Protein AF-A0A923QCG7-F1 (afdb_monomer_lite)

Sequence (139 aa):
MNLSTDGCEVHHVPAGHAALAALTACSPGHWHCLALRDGAAGYEASDALSEVFIDAFVAAGEPVDMAVFRHRDPDNGFSVHWFSPAAHSVATQWHAAECDQPSSADGLSLLLGDDEAWRVLFPVPAAGSQAVGRQIKVR

Foldseek 3Di:
DDDDDDDPDDDDDDDDDDDDDDDDPDDQAFKFKDKAAADPRSVVVLVVLQVLLVVLCVSLVQDQLFFKKWDADPPRRIIMIMTGNSCVVSCVVVVTGTDDDDAPVRRIDTSDGDPCNCCVSVPDPPPDDDCPDPPPDDD

pLDDT: mean 72.62, std 19.64, range [29.94, 91.25]

Structure (mmCIF, N/CA/C/O backbone):
data_AF-A0A923QCG7-F1
#
_entry.id   AF-A0A923QCG7-F1
#
loop_
_atom_site.group_PDB
_atom_site.id
_atom_site.type_symbol
_atom_site.label_atom_id
_atom_site.label_alt_id
_atom_site.label_comp_id
_atom_site.label_asym_id
_atom_site.label_entity_id
_atom_site.label_seq_id
_atom_site.pdbx_PDB_ins_code
_atom_site.C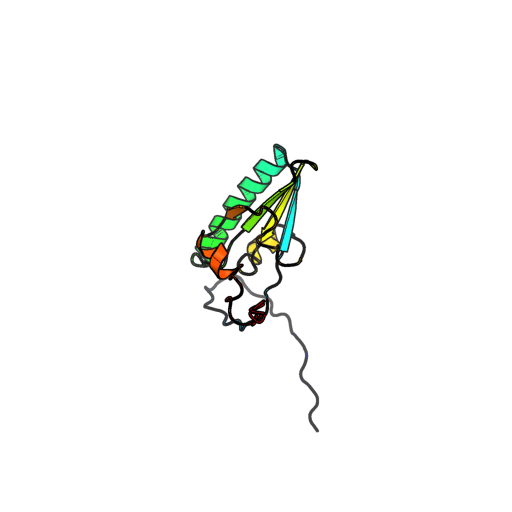artn_x
_atom_site.Cartn_y
_atom_site.Cartn_z
_atom_site.occupancy
_atom_site.B_iso_or_equiv
_atom_site.auth_seq_id
_atom_site.auth_comp_id
_atom_site.auth_asym_id
_atom_site.auth_atom_id
_atom_site.pdbx_PDB_model_num
ATOM 1 N N . MET A 1 1 ? -48.725 -2.108 -4.260 1.00 39.31 1 MET A N 1
ATOM 2 C CA . MET A 1 1 ? -47.822 -2.557 -5.339 1.00 39.31 1 MET A CA 1
ATOM 3 C C . MET A 1 1 ? -46.552 -1.743 -5.178 1.00 39.31 1 MET A C 1
ATOM 5 O O . MET A 1 1 ? -46.579 -0.558 -5.468 1.00 39.31 1 MET A O 1
ATOM 9 N N . ASN A 1 2 ? -45.525 -2.336 -4.567 1.00 36.62 2 ASN A N 1
ATOM 10 C CA . ASN A 1 2 ? -44.241 -1.678 -4.318 1.00 36.62 2 ASN A CA 1
ATOM 11 C C . ASN A 1 2 ? -43.348 -1.869 -5.546 1.00 36.62 2 ASN A C 1
ATOM 13 O O . ASN A 1 2 ? -43.230 -2.994 -6.030 1.00 36.62 2 ASN A O 1
ATOM 17 N N . LEU A 1 3 ? -42.735 -0.788 -6.025 1.00 44.19 3 LEU A N 1
ATOM 18 C CA . LEU A 1 3 ? -41.676 -0.806 -7.030 1.00 44.19 3 LEU A CA 1
ATOM 19 C C . LEU A 1 3 ? -40.436 -0.145 -6.429 1.00 44.19 3 LEU A C 1
ATOM 21 O O . LEU A 1 3 ? -40.519 0.921 -5.822 1.00 44.19 3 LEU A O 1
ATOM 25 N N . SER A 1 4 ? -39.336 -0.878 -6.555 1.00 42.31 4 SER A N 1
ATOM 26 C CA . SER A 1 4 ? -38.030 -0.705 -5.939 1.00 42.31 4 SER A CA 1
ATOM 27 C C . SER A 1 4 ? -37.380 0.655 -6.177 1.00 42.31 4 SER A C 1
ATOM 29 O O . SER A 1 4 ? -37.290 1.129 -7.306 1.00 42.31 4 SER A O 1
ATOM 31 N N . THR A 1 5 ? -36.829 1.211 -5.106 1.00 49.47 5 THR A N 1
ATOM 32 C CA . THR A 1 5 ? -35.717 2.161 -5.127 1.00 49.47 5 THR A CA 1
ATOM 33 C C . THR A 1 5 ? -34.408 1.375 -5.122 1.00 49.47 5 THR A C 1
ATOM 35 O O . THR A 1 5 ? -34.015 0.865 -4.077 1.00 49.47 5 THR A O 1
ATOM 38 N N . ASP A 1 6 ? -33.752 1.280 -6.274 1.00 49.69 6 ASP A N 1
ATOM 39 C CA . ASP A 1 6 ? -32.305 1.076 -6.351 1.00 49.69 6 ASP A CA 1
ATOM 40 C C . ASP A 1 6 ? -31.773 2.022 -7.428 1.00 49.69 6 ASP A C 1
ATOM 42 O O . ASP A 1 6 ? -32.205 2.000 -8.581 1.00 49.69 6 ASP A O 1
ATOM 46 N N . GLY A 1 7 ? -30.938 2.952 -6.994 1.00 43.34 7 GLY A N 1
ATOM 47 C CA . GLY A 1 7 ? -30.411 4.040 -7.795 1.00 43.34 7 GLY A CA 1
ATOM 48 C C . GLY A 1 7 ? -29.399 4.774 -6.941 1.00 43.34 7 GLY A C 1
ATOM 49 O O . GLY A 1 7 ? -29.738 5.750 -6.276 1.00 43.34 7 GLY A O 1
ATOM 50 N N . CYS A 1 8 ? -28.177 4.247 -6.903 1.00 37.75 8 CYS A N 1
ATOM 51 C CA . CYS A 1 8 ? -27.023 4.921 -6.322 1.00 37.75 8 CYS A CA 1
ATOM 52 C C . CYS A 1 8 ? -26.769 6.222 -7.096 1.00 37.75 8 CYS A C 1
ATOM 54 O O . CYS A 1 8 ? -26.129 6.228 -8.146 1.00 37.75 8 CYS A O 1
ATOM 56 N N . GLU A 1 9 ? -27.314 7.326 -6.592 1.00 40.78 9 GLU A N 1
ATOM 57 C CA . GLU A 1 9 ? -27.000 8.673 -7.051 1.00 40.78 9 GLU A CA 1
ATOM 58 C C . GLU A 1 9 ? -25.669 9.099 -6.422 1.00 40.78 9 GLU A C 1
ATOM 60 O O . GLU A 1 9 ? -25.536 9.204 -5.203 1.00 40.78 9 GLU A O 1
ATOM 65 N N . VAL A 1 10 ? -24.659 9.313 -7.265 1.00 44.84 10 VAL A N 1
ATOM 66 C CA . VAL A 1 10 ? -23.347 9.819 -6.857 1.00 44.84 10 VAL A CA 1
ATOM 67 C C . VAL A 1 10 ? -23.463 11.293 -6.468 1.00 44.84 10 VAL A C 1
ATOM 69 O O . VAL A 1 10 ? -23.610 12.173 -7.316 1.00 44.84 10 VAL A O 1
ATOM 72 N N . HIS A 1 11 ? -23.406 11.573 -5.166 1.00 38.19 11 HIS A N 1
ATOM 73 C CA . HIS A 1 11 ? -23.346 12.941 -4.657 1.00 38.19 11 HIS A CA 1
ATOM 74 C C . HIS A 1 11 ? -21.920 13.478 -4.770 1.00 38.19 11 HIS A C 1
ATOM 76 O O . HIS A 1 11 ? -20.966 12.936 -4.217 1.00 38.19 11 HIS A O 1
ATOM 82 N N . HIS A 1 12 ? -21.803 14.569 -5.519 1.00 41.12 12 HIS A N 1
ATOM 83 C CA . HIS A 1 12 ? -20.632 15.428 -5.609 1.00 41.12 12 HIS A CA 1
ATOM 84 C C . HIS A 1 12 ? -20.304 15.992 -4.214 1.00 41.12 12 HIS A C 1
ATOM 86 O O . HIS A 1 12 ? -21.138 16.676 -3.623 1.00 41.12 12 HIS A O 1
ATOM 92 N N . VAL A 1 13 ? -19.111 15.715 -3.681 1.00 47.44 13 VAL A N 1
ATOM 93 C CA . VAL A 1 13 ? -18.662 16.233 -2.376 1.00 47.44 13 VAL A CA 1
ATOM 94 C C . VAL A 1 13 ? -17.966 17.585 -2.583 1.00 47.44 13 VAL A C 1
ATOM 96 O O . VAL A 1 13 ? -16.901 17.612 -3.202 1.00 47.44 13 VAL A O 1
ATOM 99 N N . PRO A 1 14 ? -18.506 18.719 -2.094 1.00 39.62 14 PRO A N 1
ATOM 100 C CA . PRO A 1 14 ? -17.743 19.957 -2.034 1.00 39.62 14 PRO A CA 1
ATOM 101 C C . PRO A 1 14 ? -16.734 19.911 -0.881 1.00 39.62 14 PRO A C 1
ATOM 103 O O . PRO A 1 14 ? -17.006 19.387 0.198 1.00 39.62 14 PRO A O 1
ATOM 106 N N . ALA A 1 15 ? -15.563 20.493 -1.134 1.00 45.34 15 ALA A N 1
ATOM 107 C CA . ALA A 1 15 ? -14.487 20.656 -0.173 1.00 45.34 15 ALA A CA 1
ATOM 108 C C . ALA A 1 15 ? -14.955 21.399 1.088 1.00 45.34 15 ALA A C 1
ATOM 110 O O . ALA A 1 15 ? -15.547 22.477 1.014 1.00 45.34 15 ALA A O 1
ATOM 111 N N . GLY A 1 16 ? -14.606 20.836 2.241 1.00 44.41 16 GLY A N 1
ATOM 112 C CA . GLY A 1 16 ? -14.794 21.451 3.546 1.00 44.41 16 GLY A CA 1
ATOM 113 C C . GLY A 1 16 ? -15.706 20.622 4.439 1.00 44.41 16 GLY A C 1
ATOM 114 O O . GLY A 1 16 ? -16.794 20.235 4.030 1.00 44.41 16 GLY A O 1
ATOM 115 N N . HIS A 1 17 ? -15.254 20.461 5.680 1.00 32.31 17 HIS A N 1
ATOM 116 C CA . HIS A 1 17 ? -15.852 19.759 6.818 1.00 32.31 17 HIS A CA 1
ATOM 117 C C . HIS A 1 17 ? -15.283 18.363 7.077 1.00 32.31 17 HIS A C 1
ATOM 119 O O . HIS A 1 17 ? -15.472 17.412 6.326 1.00 32.31 17 HIS A O 1
ATOM 125 N N . ALA A 1 18 ? -14.597 18.290 8.219 1.00 42.34 18 ALA A N 1
ATOM 126 C CA . ALA A 1 18 ? -14.306 17.084 8.964 1.00 42.34 18 ALA A CA 1
ATOM 127 C C . ALA A 1 18 ? -15.519 16.137 8.984 1.00 42.34 18 ALA A C 1
ATOM 129 O O . ALA A 1 18 ? -16.609 16.532 9.397 1.00 42.34 18 ALA A O 1
ATOM 130 N N . ALA A 1 19 ? -15.311 14.889 8.577 1.00 34.28 19 ALA A N 1
ATOM 131 C CA . ALA A 1 19 ? -16.263 13.799 8.745 1.00 34.28 19 ALA A CA 1
ATOM 132 C C . ALA A 1 19 ? -15.524 12.702 9.522 1.00 34.28 19 ALA A C 1
ATOM 134 O O . ALA A 1 19 ? -14.563 12.128 9.026 1.00 34.28 19 ALA A O 1
ATOM 135 N N . LEU A 1 20 ? -15.721 12.596 10.838 1.00 33.62 20 LEU A N 1
ATOM 136 C CA . LEU A 1 20 ? -16.775 11.792 11.468 1.00 33.62 20 LEU A CA 1
ATOM 137 C C . LEU A 1 20 ? -16.846 10.370 10.900 1.00 33.62 20 LEU A C 1
ATOM 139 O O . LEU A 1 20 ? -17.353 10.146 9.807 1.00 33.62 20 LEU A O 1
ATOM 143 N N . ALA A 1 21 ? -16.358 9.446 11.732 1.00 42.75 21 ALA A N 1
ATOM 144 C CA . ALA A 1 21 ? -16.592 8.008 11.761 1.00 42.75 21 ALA A CA 1
ATOM 145 C C . ALA A 1 21 ? -17.715 7.509 10.834 1.00 42.75 21 ALA A C 1
ATOM 147 O O . ALA A 1 21 ? -18.901 7.591 11.163 1.00 42.75 21 ALA A O 1
ATOM 148 N N . ALA A 1 22 ? -17.324 6.897 9.718 1.00 37.88 22 ALA A N 1
ATOM 149 C CA . ALA A 1 22 ? -18.199 6.003 8.982 1.00 37.88 22 ALA A CA 1
ATOM 150 C C . ALA A 1 22 ? -18.111 4.610 9.614 1.00 37.88 22 ALA A C 1
ATOM 152 O O . ALA A 1 22 ? -17.149 3.867 9.431 1.00 37.88 22 ALA A O 1
ATOM 153 N N . LEU A 1 23 ? -19.149 4.276 10.377 1.00 41.28 23 LEU A N 1
ATOM 154 C CA . LEU A 1 23 ? -19.531 2.908 10.707 1.00 41.28 23 LEU A CA 1
ATOM 155 C C . LEU A 1 23 ? -1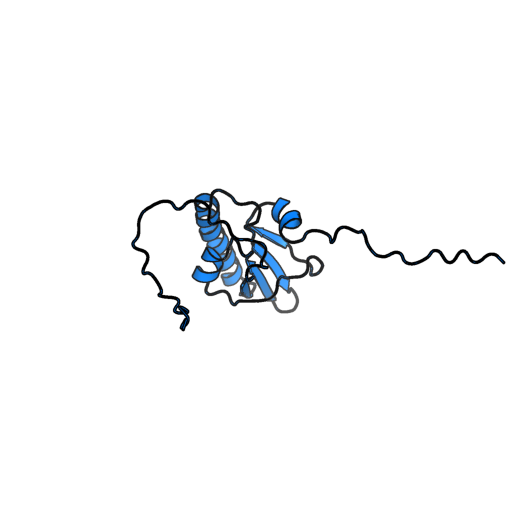9.482 2.053 9.428 1.00 41.28 23 LEU A C 1
ATOM 157 O O . LEU A 1 23 ? -20.332 2.223 8.558 1.00 41.28 23 LEU A O 1
ATOM 161 N N . THR A 1 24 ? -18.526 1.128 9.320 1.00 41.72 24 THR A N 1
ATOM 162 C CA . THR A 1 24 ? -18.559 0.080 8.291 1.00 41.72 24 THR A CA 1
ATOM 163 C C . THR A 1 24 ? -18.449 -1.279 8.960 1.00 41.72 24 THR A C 1
ATOM 165 O O . THR A 1 24 ? -17.453 -1.632 9.585 1.00 41.72 24 THR A O 1
ATOM 168 N N . ALA A 1 25 ? -19.557 -2.007 8.867 1.00 34.88 25 ALA A N 1
ATOM 169 C CA . ALA A 1 25 ? -19.705 -3.384 9.284 1.00 34.88 25 ALA A CA 1
ATOM 170 C C . ALA A 1 25 ? -18.780 -4.314 8.481 1.00 34.88 25 ALA A C 1
ATOM 172 O O . ALA A 1 25 ? -18.424 -4.032 7.344 1.00 34.88 25 ALA A O 1
ATOM 173 N N . CYS A 1 26 ? -18.447 -5.445 9.101 1.00 29.94 26 CYS A N 1
ATOM 174 C CA . CYS A 1 26 ? -17.639 -6.552 8.598 1.00 29.94 26 CYS A CA 1
ATOM 175 C C . CYS A 1 26 ? -17.926 -6.906 7.119 1.00 29.94 26 CYS A C 1
ATOM 177 O O . CYS A 1 26 ? -18.830 -7.675 6.800 1.00 29.94 26 CYS A O 1
ATOM 179 N N . SER A 1 27 ? -17.157 -6.339 6.199 1.00 44.94 27 SER A N 1
ATOM 180 C CA . SER A 1 27 ? -16.959 -6.841 4.840 1.00 44.94 27 SER A CA 1
ATOM 181 C C . SER A 1 27 ? -15.486 -6.610 4.519 1.00 44.94 27 SER A C 1
ATOM 183 O O . SER A 1 27 ? -14.968 -5.555 4.890 1.00 44.94 27 SER A O 1
ATOM 185 N N . PRO A 1 28 ? -14.782 -7.605 3.948 1.00 52.06 28 PRO A N 1
ATOM 186 C CA . PRO A 1 28 ? -13.343 -7.524 3.751 1.00 52.06 28 PRO A CA 1
ATOM 187 C C . PRO A 1 28 ? -13.094 -6.393 2.763 1.00 52.06 28 PRO A C 1
ATOM 189 O O . PRO A 1 28 ? -13.405 -6.520 1.582 1.00 52.06 28 PRO A O 1
ATOM 192 N N . GLY A 1 29 ? -12.644 -5.249 3.274 1.00 60.09 29 GLY A N 1
ATOM 193 C CA . GLY A 1 29 ? -12.366 -4.097 2.438 1.00 60.09 29 GLY A CA 1
ATOM 194 C C . GLY A 1 29 ? -11.406 -4.493 1.317 1.00 60.09 29 GLY A C 1
ATOM 195 O O . GLY A 1 29 ? -10.543 -5.354 1.502 1.00 60.09 29 GLY A O 1
ATOM 196 N N . HIS A 1 30 ? -11.613 -3.915 0.140 1.00 77.75 30 HIS A N 1
ATOM 197 C CA . HIS A 1 30 ? -10.840 -4.236 -1.049 1.00 77.75 30 HIS A CA 1
ATOM 198 C C . HIS A 1 30 ? -9.383 -3.836 -0.800 1.00 77.75 30 HIS A C 1
ATOM 200 O O . HIS A 1 30 ? -9.089 -2.674 -0.514 1.00 77.75 30 HIS A O 1
ATOM 206 N N . TRP A 1 31 ? -8.479 -4.813 -0.841 1.00 88.19 31 TRP A N 1
ATOM 207 C CA . TRP A 1 31 ? -7.051 -4.537 -0.788 1.00 88.19 31 TRP A CA 1
ATOM 208 C C . TRP A 1 31 ? -6.614 -3.989 -2.140 1.00 88.19 31 TRP A C 1
ATOM 210 O O . TRP A 1 31 ? -7.193 -4.301 -3.182 1.00 88.19 31 TRP A O 1
ATOM 220 N N . HIS A 1 32 ? -5.580 -3.160 -2.126 1.00 89.38 32 HIS A N 1
ATOM 221 C CA . HIS A 1 32 ? -4.985 -2.652 -3.354 1.00 89.38 32 HIS A CA 1
ATOM 222 C C . HIS A 1 32 ? -3.506 -2.976 -3.382 1.00 89.38 32 HIS A C 1
ATOM 224 O O . HIS A 1 32 ? -2.866 -3.022 -2.334 1.00 89.38 32 HIS A O 1
ATOM 230 N N . CYS A 1 33 ? -2.941 -3.150 -4.569 1.00 88.94 33 CYS A N 1
ATOM 231 C CA . CYS A 1 33 ? -1.514 -3.347 -4.721 1.00 88.94 33 CYS A CA 1
ATOM 232 C C . CYS A 1 33 ? -0.910 -2.572 -5.882 1.00 88.94 33 CYS A C 1
ATOM 234 O O . CYS A 1 33 ? -1.528 -2.312 -6.917 1.00 88.94 33 CYS A O 1
ATOM 236 N N . LEU A 1 34 ? 0.350 -2.206 -5.672 1.00 90.81 34 LEU A N 1
ATOM 237 C CA . LEU A 1 34 ? 1.178 -1.457 -6.597 1.00 90.81 34 LEU A CA 1
ATOM 238 C C . LEU A 1 34 ? 2.536 -2.146 -6.724 1.00 90.81 34 LEU A C 1
ATOM 240 O O . LEU A 1 34 ? 3.260 -2.314 -5.742 1.00 90.81 34 LEU A O 1
ATOM 244 N N . ALA A 1 35 ? 2.899 -2.529 -7.943 1.00 90.06 35 ALA A N 1
ATOM 245 C CA . ALA A 1 35 ? 4.227 -3.045 -8.237 1.00 90.06 35 ALA A CA 1
ATOM 246 C C . ALA A 1 35 ? 5.160 -1.888 -8.613 1.00 90.06 35 ALA A C 1
ATOM 248 O O . ALA A 1 35 ? 4.931 -1.188 -9.599 1.00 90.06 35 ALA A O 1
ATOM 249 N N . LEU A 1 36 ? 6.230 -1.710 -7.843 1.00 87.81 36 LEU A N 1
ATOM 250 C CA . LEU A 1 36 ? 7.289 -0.740 -8.107 1.00 87.81 36 LEU A CA 1
ATOM 251 C C . LEU A 1 36 ? 8.556 -1.482 -8.530 1.00 87.81 36 LEU A C 1
ATOM 253 O O . LEU A 1 36 ? 8.966 -2.442 -7.884 1.00 87.81 36 LEU A O 1
ATOM 257 N N . ARG A 1 37 ? 9.201 -1.051 -9.615 1.00 85.12 37 ARG A N 1
ATOM 258 C CA . ARG A 1 37 ? 10.488 -1.620 -10.044 1.00 85.12 37 ARG A CA 1
ATOM 259 C C . ARG A 1 37 ? 11.577 -1.252 -9.033 1.00 85.12 37 ARG A C 1
ATOM 261 O O . ARG A 1 37 ? 11.694 -0.084 -8.690 1.00 85.12 37 ARG A O 1
ATOM 268 N N . ASP A 1 38 ? 12.376 -2.217 -8.589 1.00 76.00 38 ASP A N 1
ATOM 269 C CA . ASP A 1 38 ? 13.511 -1.973 -7.692 1.00 76.00 38 ASP A CA 1
ATOM 270 C C . ASP A 1 38 ? 14.631 -1.237 -8.457 1.00 76.00 38 ASP A C 1
ATOM 272 O O . ASP A 1 38 ? 14.832 -1.437 -9.659 1.00 76.00 38 ASP A O 1
ATOM 276 N N . GLY A 1 39 ? 15.311 -0.317 -7.775 1.00 80.19 39 GLY A N 1
ATOM 277 C CA . GLY A 1 39 ? 16.236 0.650 -8.370 1.00 80.19 39 GLY A CA 1
ATOM 278 C C . GLY A 1 39 ? 15.918 2.079 -7.929 1.00 80.19 39 GLY A C 1
ATOM 279 O O . GLY A 1 39 ? 14.950 2.301 -7.209 1.00 80.19 39 GLY A O 1
ATOM 280 N N . ALA A 1 40 ? 16.729 3.057 -8.348 1.00 80.94 40 ALA A N 1
ATOM 281 C CA . ALA A 1 40 ? 16.623 4.446 -7.875 1.00 80.94 40 ALA A CA 1
ATOM 282 C C . ALA A 1 40 ? 15.189 5.005 -7.968 1.00 80.94 40 ALA A C 1
ATOM 284 O O . ALA A 1 40 ? 14.653 5.465 -6.967 1.00 80.94 40 ALA A O 1
ATOM 285 N N . ALA A 1 41 ? 14.527 4.822 -9.114 1.00 79.69 41 ALA A N 1
ATOM 286 C CA . ALA A 1 41 ? 13.145 5.258 -9.316 1.00 79.69 41 ALA A CA 1
ATOM 287 C C . ALA A 1 41 ? 12.129 4.555 -8.391 1.00 79.69 41 ALA A C 1
ATOM 289 O O . ALA A 1 41 ? 11.129 5.154 -8.010 1.00 79.69 41 ALA A O 1
ATOM 290 N N . GLY A 1 42 ? 12.365 3.294 -8.014 1.00 81.62 42 GLY A N 1
ATOM 291 C CA . GLY A 1 42 ? 11.516 2.572 -7.063 1.00 81.62 42 GLY A CA 1
ATOM 292 C C . GLY A 1 42 ? 11.708 3.022 -5.622 1.00 81.62 42 GLY A C 1
ATOM 293 O O . GLY A 1 42 ? 10.739 3.071 -4.866 1.00 81.62 42 GLY A O 1
ATOM 294 N N . TYR A 1 43 ? 12.944 3.368 -5.251 1.00 81.25 43 TYR A N 1
ATOM 295 C CA . TYR A 1 43 ? 13.245 3.949 -3.944 1.00 81.25 43 TYR A CA 1
ATOM 296 C C . TYR A 1 43 ? 12.621 5.338 -3.813 1.00 81.25 43 TYR A C 1
ATOM 298 O O . TYR A 1 43 ? 11.922 5.572 -2.836 1.00 81.25 43 TYR A O 1
ATOM 306 N N . GLU A 1 44 ? 12.778 6.204 -4.817 1.00 86.31 44 GLU A N 1
ATOM 307 C CA . GLU A 1 44 ? 12.132 7.525 -4.841 1.00 86.31 44 GLU A CA 1
ATOM 308 C C . GLU A 1 44 ? 10.602 7.413 -4.801 1.00 86.31 44 GLU A C 1
ATOM 310 O O . GLU A 1 44 ? 9.948 8.128 -4.049 1.00 86.31 44 GLU A O 1
ATOM 315 N N . ALA A 1 45 ? 10.018 6.464 -5.544 1.00 86.00 45 ALA A N 1
ATOM 316 C CA . ALA A 1 45 ? 8.579 6.215 -5.489 1.00 86.00 45 ALA A CA 1
ATOM 317 C C . ALA A 1 45 ? 8.123 5.706 -4.110 1.00 86.00 45 ALA A C 1
ATOM 319 O O . ALA A 1 45 ? 7.070 6.109 -3.629 1.00 86.00 45 ALA A O 1
ATOM 320 N N . SER A 1 46 ? 8.907 4.847 -3.453 1.00 85.31 46 SER A N 1
ATOM 321 C CA . SER A 1 46 ? 8.599 4.373 -2.094 1.00 85.31 46 SER A CA 1
ATOM 322 C C . SER A 1 46 ? 8.705 5.491 -1.049 1.00 85.31 46 SER A C 1
ATOM 324 O O . SER A 1 46 ? 7.936 5.509 -0.090 1.00 85.31 46 SER A O 1
ATOM 326 N N . ASP A 1 47 ? 9.644 6.420 -1.225 1.00 87.69 47 ASP A N 1
ATOM 327 C CA . ASP A 1 47 ? 9.827 7.570 -0.334 1.00 87.69 47 ASP A CA 1
ATOM 328 C C . ASP A 1 47 ? 8.654 8.551 -0.470 1.00 87.69 47 ASP A C 1
ATOM 330 O O . ASP A 1 47 ? 7.964 8.829 0.509 1.00 87.69 47 ASP A O 1
ATOM 334 N N . ALA A 1 48 ? 8.302 8.919 -1.707 1.00 90.19 48 ALA A N 1
ATOM 335 C CA . ALA A 1 48 ? 7.126 9.741 -1.990 1.00 90.19 48 ALA A CA 1
ATOM 336 C C . ALA A 1 48 ? 5.820 9.078 -1.512 1.00 90.19 48 ALA A C 1
ATOM 338 O O . ALA A 1 48 ? 4.904 9.753 -1.040 1.00 90.19 48 ALA A O 1
ATOM 339 N N . LEU A 1 49 ? 5.720 7.745 -1.604 1.00 89.25 49 LEU A N 1
ATOM 340 C CA . LEU A 1 49 ? 4.590 6.998 -1.050 1.00 89.25 49 LEU A CA 1
ATOM 341 C C . LEU A 1 49 ? 4.502 7.175 0.467 1.00 89.25 49 LEU A C 1
ATOM 343 O O . LEU A 1 49 ? 3.407 7.330 1.002 1.00 89.25 49 LEU A O 1
ATOM 347 N N . SER A 1 50 ? 5.651 7.154 1.142 1.00 89.56 50 SER A N 1
ATOM 348 C CA . SER A 1 50 ? 5.752 7.314 2.592 1.00 89.56 50 SER A CA 1
ATOM 349 C C . SER A 1 50 ? 5.307 8.704 3.030 1.00 89.56 50 SER A C 1
ATOM 351 O O . SER A 1 50 ? 4.524 8.810 3.969 1.00 89.56 50 SER A O 1
ATOM 353 N N . GLU A 1 51 ? 5.718 9.752 2.314 1.00 90.31 51 GLU A N 1
ATOM 354 C CA . GLU A 1 51 ? 5.276 11.126 2.583 1.00 90.31 51 GLU A CA 1
ATOM 355 C C . GLU A 1 51 ? 3.751 11.261 2.456 1.00 90.31 51 GLU A C 1
ATOM 357 O O . GLU A 1 51 ? 3.077 11.653 3.408 1.00 90.31 51 GLU A O 1
ATOM 362 N N . VAL A 1 52 ? 3.186 10.830 1.321 1.00 89.75 52 VAL A N 1
ATOM 363 C CA . VAL A 1 52 ? 1.731 10.888 1.077 1.00 89.75 52 VAL A CA 1
ATOM 364 C C . VAL A 1 52 ? 0.955 10.058 2.101 1.00 89.75 52 VAL A C 1
ATOM 366 O O . VAL A 1 52 ? -0.137 10.442 2.529 1.00 89.75 52 VAL A O 1
ATOM 369 N N . PHE A 1 53 ? 1.500 8.909 2.499 1.00 89.69 53 PHE A N 1
ATOM 370 C CA . PHE A 1 53 ? 0.888 8.069 3.516 1.00 89.69 53 PHE A CA 1
ATOM 371 C C . PHE A 1 53 ? 0.876 8.747 4.882 1.00 89.69 53 PHE A C 1
ATOM 373 O O . PHE A 1 53 ? -0.151 8.685 5.546 1.00 89.69 53 PHE A O 1
ATOM 380 N N . ILE A 1 54 ? 1.971 9.387 5.305 1.00 88.19 54 ILE A N 1
ATOM 381 C CA . ILE A 1 54 ? 2.051 10.057 6.611 1.00 88.19 54 ILE A CA 1
ATOM 382 C C . ILE A 1 54 ? 0.992 11.159 6.706 1.00 88.19 54 ILE A C 1
ATOM 384 O O . ILE A 1 54 ? 0.251 11.198 7.689 1.00 88.19 54 ILE A O 1
ATOM 388 N N . ASP A 1 55 ? 0.853 11.993 5.673 1.00 88.12 55 ASP A N 1
ATOM 389 C CA . ASP A 1 55 ? -0.199 13.015 5.619 1.00 88.12 55 ASP A CA 1
ATOM 390 C C . ASP A 1 55 ? -1.601 12.396 5.740 1.00 88.12 55 ASP A C 1
ATOM 392 O O . ASP A 1 55 ? -2.432 12.860 6.525 1.00 88.12 55 ASP A O 1
ATOM 396 N N . ALA A 1 56 ? -1.861 11.306 5.011 1.00 86.50 56 ALA A N 1
ATOM 397 C CA . ALA A 1 56 ? -3.145 10.613 5.060 1.00 86.50 56 ALA A CA 1
ATOM 398 C C . ALA A 1 56 ? -3.401 9.919 6.412 1.00 86.50 56 ALA A C 1
ATOM 400 O O . ALA A 1 56 ? -4.526 9.939 6.908 1.00 86.50 56 ALA A O 1
ATOM 401 N N . PHE A 1 57 ? -2.368 9.335 7.018 1.00 86.06 57 PHE A N 1
ATOM 402 C CA . PHE A 1 57 ? -2.423 8.636 8.299 1.00 86.06 57 PHE A CA 1
ATOM 403 C C . PHE A 1 57 ? -2.730 9.607 9.440 1.00 86.06 57 PHE A C 1
ATOM 405 O O . PHE A 1 57 ? -3.649 9.371 10.224 1.00 86.06 57 PHE A O 1
ATOM 412 N N . VAL A 1 58 ? -2.043 10.753 9.474 1.00 87.56 58 VAL A N 1
ATOM 413 C CA . VAL A 1 58 ? -2.312 11.827 10.442 1.00 87.56 58 VAL A CA 1
ATOM 414 C C . VAL A 1 58 ? -3.709 12.413 10.226 1.00 87.56 58 VAL A C 1
ATOM 416 O O . VAL A 1 58 ? -4.453 12.597 11.190 1.00 87.56 58 VAL A O 1
ATOM 419 N N . ALA A 1 59 ? -4.115 12.657 8.975 1.00 85.31 59 ALA A N 1
ATOM 420 C CA . ALA A 1 59 ? -5.452 13.167 8.663 1.00 85.31 59 ALA A CA 1
ATOM 421 C C . ALA A 1 59 ? -6.581 12.200 9.070 1.00 85.31 59 ALA A C 1
ATOM 423 O O . ALA A 1 59 ? -7.667 12.650 9.438 1.00 85.31 59 ALA A O 1
ATOM 424 N N . ALA A 1 60 ? -6.325 10.888 9.030 1.00 80.31 60 ALA A N 1
ATOM 425 C CA . ALA A 1 60 ? -7.262 9.847 9.447 1.00 80.31 60 ALA A CA 1
ATOM 426 C C . ALA A 1 60 ? -7.280 9.600 10.970 1.00 80.31 60 ALA A C 1
ATOM 428 O O . ALA A 1 60 ? -8.116 8.832 11.447 1.00 80.31 60 ALA A O 1
ATOM 429 N N . GLY A 1 61 ? -6.401 10.254 11.739 1.00 85.88 61 GLY A N 1
ATOM 430 C CA . GLY A 1 61 ? -6.298 10.071 13.189 1.00 85.88 61 GLY A CA 1
ATOM 431 C C . GLY A 1 61 ? -5.505 8.831 13.601 1.00 85.88 61 GLY A C 1
ATOM 432 O O . GLY A 1 61 ? -5.811 8.235 14.630 1.00 85.88 61 GLY A O 1
ATOM 433 N N . GLU A 1 62 ? -4.514 8.450 12.794 1.00 85.31 62 GLU A N 1
ATOM 434 C CA . GLU A 1 62 ? -3.556 7.372 13.068 1.00 85.31 62 GLU A CA 1
ATOM 435 C C . GLU A 1 62 ? -4.210 5.987 13.295 1.00 85.31 62 GLU A C 1
ATOM 437 O O . GLU A 1 62 ? -3.961 5.325 14.306 1.00 85.31 62 GLU A O 1
ATOM 442 N N . PRO A 1 63 ? -5.085 5.524 12.377 1.00 85.56 63 PRO A N 1
ATOM 443 C CA . PRO A 1 63 ? -5.790 4.255 12.530 1.00 85.56 63 PRO A CA 1
ATOM 444 C C . PRO A 1 63 ? -4.850 3.043 12.450 1.00 85.56 63 PRO A C 1
ATOM 446 O O . PRO A 1 63 ? -4.105 2.871 11.489 1.00 85.56 63 PRO A O 1
ATOM 449 N N . VAL A 1 64 ? -4.939 2.146 13.436 1.00 87.25 64 VAL A N 1
ATOM 450 C CA . VAL A 1 64 ? -4.097 0.935 13.545 1.00 87.25 64 VAL A CA 1
ATOM 451 C C . VAL A 1 64 ? -4.275 -0.054 12.384 1.00 87.25 64 VAL A C 1
ATOM 453 O O . VAL A 1 64 ? -3.384 -0.842 12.087 1.00 87.25 64 VAL A O 1
ATOM 456 N N . ASP A 1 65 ? -5.420 -0.033 11.709 1.00 84.12 65 ASP A N 1
ATOM 457 C CA . ASP A 1 65 ? -5.721 -0.859 10.539 1.00 84.12 65 ASP A CA 1
ATOM 458 C C . ASP A 1 65 ? -5.244 -0.236 9.216 1.00 84.12 65 ASP A C 1
ATOM 460 O O . ASP A 1 65 ? -5.396 -0.855 8.161 1.00 84.12 65 ASP A O 1
ATOM 464 N N . MET A 1 66 ? -4.630 0.953 9.256 1.00 89.94 66 MET A N 1
ATOM 465 C CA . MET A 1 66 ? -4.011 1.600 8.102 1.00 89.94 66 MET A CA 1
ATOM 466 C C . MET A 1 66 ? -2.520 1.287 8.050 1.00 89.94 66 MET A C 1
ATOM 468 O O . MET A 1 66 ? -1.696 1.873 8.747 1.00 89.94 66 MET A O 1
ATOM 472 N N . ALA A 1 67 ? -2.182 0.356 7.169 1.00 91.25 67 ALA A N 1
ATOM 473 C CA . ALA A 1 67 ? -0.816 -0.058 6.895 1.00 91.25 67 ALA A CA 1
ATOM 474 C C . ALA A 1 67 ? -0.562 -0.308 5.404 1.00 91.25 67 ALA A C 1
ATOM 476 O O . ALA A 1 67 ? -1.484 -0.594 4.625 1.00 91.25 67 ALA A O 1
ATOM 477 N N . VAL A 1 68 ? 0.717 -0.222 5.034 1.00 91.06 68 VAL A N 1
ATOM 478 C CA . VAL A 1 68 ? 1.258 -0.628 3.736 1.00 91.06 68 VAL A CA 1
ATOM 479 C C . VAL A 1 68 ? 2.293 -1.719 3.961 1.00 91.06 68 VAL A C 1
ATOM 481 O O . VAL A 1 68 ? 3.302 -1.516 4.639 1.00 91.06 68 VAL A O 1
ATOM 484 N N . PHE A 1 69 ? 2.060 -2.874 3.353 1.00 90.94 69 PHE A N 1
ATOM 485 C CA . PHE A 1 69 ? 2.986 -4.000 3.372 1.00 90.94 69 PHE A CA 1
ATOM 486 C C . PHE A 1 69 ? 3.765 -4.041 2.068 1.00 90.94 69 PHE A C 1
ATOM 488 O O . PHE A 1 69 ? 3.237 -3.714 1.012 1.00 90.94 69 PHE A O 1
ATOM 495 N N . ARG A 1 70 ? 5.020 -4.472 2.123 1.00 89.75 70 ARG A N 1
ATOM 496 C CA . ARG A 1 70 ? 5.893 -4.620 0.964 1.00 89.75 70 ARG A CA 1
ATOM 497 C C . ARG A 1 70 ? 6.474 -6.022 0.913 1.00 89.75 70 ARG A C 1
ATOM 499 O O . ARG A 1 70 ? 7.038 -6.497 1.893 1.00 89.75 70 ARG A O 1
ATOM 506 N N . HIS A 1 71 ? 6.436 -6.631 -0.260 1.00 89.62 71 HIS A N 1
ATOM 507 C CA . HIS A 1 71 ? 7.213 -7.816 -0.604 1.00 89.62 71 HIS A CA 1
ATOM 508 C C . HIS A 1 71 ? 8.203 -7.412 -1.680 1.00 89.62 71 HIS A C 1
ATOM 510 O O . HIS A 1 71 ? 7.810 -6.920 -2.739 1.00 89.62 71 HIS A O 1
ATOM 516 N N . ARG A 1 72 ? 9.488 -7.604 -1.405 1.00 86.19 72 ARG A N 1
ATOM 517 C CA . ARG A 1 72 ? 10.526 -7.428 -2.413 1.00 86.19 72 ARG A CA 1
ATOM 518 C C . ARG A 1 72 ? 10.757 -8.768 -3.087 1.00 86.19 72 ARG A C 1
ATOM 520 O O . ARG A 1 72 ? 11.086 -9.731 -2.408 1.00 86.19 72 ARG A O 1
ATOM 527 N N . ASP A 1 73 ? 10.657 -8.783 -4.406 1.00 84.44 73 ASP A N 1
ATOM 528 C CA . ASP A 1 73 ? 11.064 -9.903 -5.238 1.00 84.44 73 ASP A CA 1
ATOM 529 C C . ASP A 1 73 ? 12.504 -9.646 -5.733 1.00 84.44 73 ASP A C 1
ATOM 531 O O . ASP A 1 73 ? 12.717 -8.818 -6.631 1.00 84.44 73 ASP A O 1
ATOM 535 N N . PRO A 1 74 ? 13.523 -10.263 -5.101 1.00 77.12 74 PRO A N 1
ATOM 536 C CA . PRO A 1 74 ? 14.919 -10.029 -5.460 1.00 77.12 74 PRO A CA 1
ATOM 537 C C . PRO A 1 74 ? 15.282 -10.639 -6.818 1.00 77.12 74 PRO A C 1
ATOM 539 O O . PRO A 1 74 ? 16.217 -10.162 -7.459 1.00 77.12 74 PRO A O 1
ATOM 542 N N . ASP A 1 75 ? 14.552 -11.664 -7.260 1.00 82.44 75 ASP A N 1
ATOM 543 C CA . ASP A 1 75 ? 14.817 -12.390 -8.500 1.00 82.44 75 ASP A CA 1
ATOM 544 C C . ASP A 1 75 ? 14.365 -11.593 -9.730 1.00 82.44 75 ASP A C 1
ATOM 546 O O . ASP A 1 75 ? 15.033 -11.588 -10.765 1.00 82.44 75 ASP A O 1
ATOM 550 N N . ASN A 1 76 ? 13.256 -10.865 -9.606 1.00 80.56 76 ASN A N 1
ATOM 551 C CA . ASN A 1 76 ? 12.666 -10.090 -10.689 1.00 80.56 76 ASN A CA 1
ATOM 552 C C . ASN A 1 76 ? 12.940 -8.579 -10.594 1.00 80.56 76 ASN A C 1
ATOM 554 O O . ASN A 1 76 ? 12.630 -7.833 -11.531 1.00 80.56 76 ASN A O 1
ATOM 558 N N . GLY A 1 77 ? 13.518 -8.112 -9.483 1.00 83.88 77 GLY A N 1
ATOM 559 C CA . GLY A 1 77 ? 13.887 -6.709 -9.293 1.00 83.88 77 GLY A CA 1
ATOM 560 C C . GLY A 1 77 ? 12.674 -5.782 -9.249 1.00 83.88 77 GLY A C 1
ATOM 561 O O . GLY A 1 77 ? 12.689 -4.699 -9.837 1.00 83.88 77 GLY A O 1
ATOM 562 N N . PHE A 1 78 ? 11.600 -6.207 -8.587 1.00 86.75 78 PHE A N 1
ATOM 563 C CA . PHE A 1 78 ? 10.451 -5.361 -8.277 1.00 86.75 78 PHE A CA 1
ATOM 564 C C . PHE A 1 78 ? 9.966 -5.627 -6.854 1.00 86.75 78 PHE A C 1
ATOM 566 O O . PHE A 1 78 ? 10.238 -6.665 -6.261 1.00 86.75 78 PHE A O 1
ATOM 573 N N . SER A 1 79 ? 9.256 -4.666 -6.284 1.00 87.88 79 SER A N 1
ATOM 574 C CA . SER A 1 79 ? 8.616 -4.781 -4.983 1.00 87.88 79 SER A CA 1
ATOM 575 C C . SER A 1 79 ? 7.127 -4.518 -5.132 1.00 87.88 79 SER A C 1
ATOM 577 O O . SER A 1 79 ? 6.719 -3.505 -5.703 1.00 87.88 79 SER A O 1
ATOM 579 N N . VAL A 1 80 ? 6.312 -5.425 -4.613 1.00 89.56 80 VAL A N 1
ATOM 580 C CA . VAL A 1 80 ? 4.860 -5.262 -4.560 1.00 89.56 80 VAL A CA 1
ATOM 581 C C . VAL A 1 80 ? 4.501 -4.637 -3.221 1.00 89.56 80 VAL A C 1
ATOM 583 O O . VAL A 1 80 ? 4.985 -5.074 -2.178 1.00 89.56 80 VAL A O 1
ATOM 586 N N . HIS A 1 81 ? 3.687 -3.592 -3.269 1.00 91.00 81 HIS A N 1
ATOM 587 C CA . HIS A 1 81 ? 3.201 -2.849 -2.116 1.00 91.00 81 HIS A CA 1
ATOM 588 C C . HIS A 1 81 ? 1.702 -3.080 -1.999 1.00 91.00 81 HIS A C 1
ATOM 590 O O . HIS A 1 81 ? 0.987 -2.777 -2.948 1.00 91.00 81 HIS A O 1
ATOM 596 N N . TRP A 1 82 ? 1.232 -3.607 -0.872 1.00 91.06 82 TRP A N 1
ATOM 597 C CA . TRP A 1 82 ? -0.181 -3.813 -0.580 1.00 91.06 82 TRP A CA 1
ATOM 598 C C . TRP A 1 82 ? -0.674 -2.772 0.407 1.00 91.06 82 TRP A C 1
ATOM 600 O O . TRP A 1 82 ? -0.104 -2.600 1.483 1.00 91.06 82 TRP A O 1
ATOM 610 N N . PHE A 1 83 ? -1.771 -2.131 0.046 1.00 90.81 83 PHE A N 1
ATOM 611 C CA . PHE A 1 83 ? -2.480 -1.155 0.844 1.00 90.81 83 PHE A CA 1
ATOM 612 C C . PHE A 1 83 ? -3.640 -1.848 1.541 1.00 90.81 83 PHE A C 1
ATOM 614 O O . PHE A 1 83 ? -4.486 -2.474 0.897 1.00 90.81 83 PHE A O 1
ATOM 621 N N . SER A 1 84 ? -3.665 -1.710 2.862 1.00 89.88 84 SE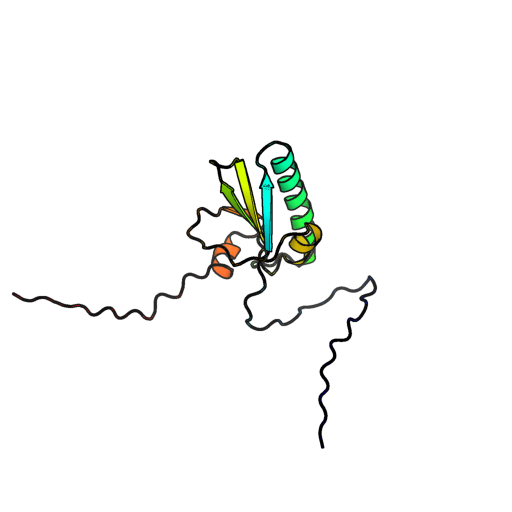R A N 1
ATOM 622 C CA . SER A 1 84 ? -4.831 -2.054 3.669 1.00 89.88 84 SER A CA 1
ATOM 623 C C . SER A 1 84 ? -6.072 -1.262 3.221 1.00 89.88 84 SER A C 1
ATOM 625 O O . SER A 1 84 ? -5.941 -0.170 2.659 1.00 89.88 84 SER A O 1
ATOM 627 N N . PRO A 1 85 ? -7.287 -1.748 3.516 1.00 86.19 85 PR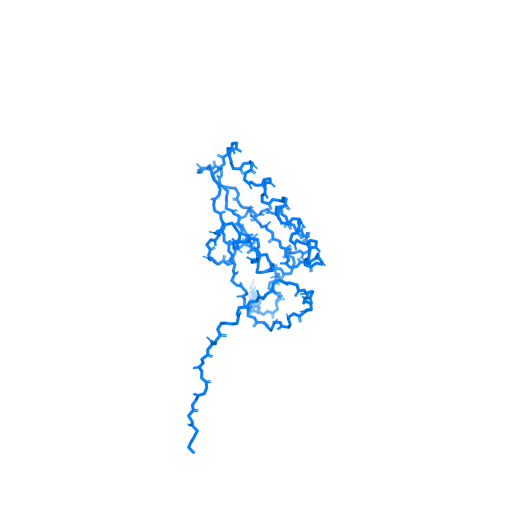O A N 1
ATOM 628 C CA . PRO A 1 85 ? -8.513 -1.038 3.157 1.00 86.19 85 PRO A CA 1
ATOM 629 C C . PRO A 1 85 ? -8.625 0.362 3.769 1.00 86.19 85 PRO A C 1
ATOM 631 O O . PRO A 1 85 ? -9.140 1.276 3.130 1.00 86.19 85 PRO A O 1
ATOM 634 N N . ALA A 1 86 ? -8.088 0.566 4.974 1.00 86.56 86 ALA A N 1
ATOM 635 C CA . ALA A 1 86 ? -8.029 1.889 5.592 1.00 86.56 86 ALA A CA 1
ATOM 636 C C . ALA A 1 86 ? -7.087 2.852 4.838 1.00 86.56 86 ALA A C 1
ATOM 638 O O . ALA A 1 86 ? -7.272 4.066 4.886 1.00 86.56 86 ALA A O 1
ATOM 639 N N . ALA A 1 87 ? -6.134 2.328 4.057 1.00 86.69 87 ALA A N 1
ATOM 640 C CA . ALA A 1 87 ? -5.253 3.096 3.178 1.00 86.69 87 ALA A CA 1
ATOM 641 C C . ALA A 1 87 ? -5.809 3.299 1.750 1.00 86.69 87 ALA A C 1
ATOM 643 O O . ALA A 1 87 ? -5.066 3.717 0.856 1.00 86.69 87 ALA A O 1
ATOM 644 N N . HIS A 1 88 ? -7.103 3.052 1.508 1.00 86.00 88 HIS A N 1
ATOM 645 C CA . HIS A 1 88 ? -7.724 3.171 0.180 1.00 86.00 88 HIS A CA 1
ATOM 646 C C . HIS A 1 88 ? -7.526 4.551 -0.480 1.00 86.00 88 HIS A C 1
ATOM 648 O O . HIS A 1 88 ? -7.282 4.646 -1.686 1.00 86.00 88 HIS A O 1
ATOM 654 N N . SER A 1 89 ? -7.558 5.634 0.302 1.00 85.12 89 SER A N 1
ATOM 655 C CA . SER A 1 89 ? -7.313 6.993 -0.203 1.00 85.12 89 SER A CA 1
ATOM 656 C C . SER A 1 89 ? -5.893 7.173 -0.750 1.00 85.12 89 SER A C 1
ATOM 658 O O . SER A 1 89 ? -5.692 7.890 -1.730 1.00 85.12 89 SER A O 1
ATOM 660 N N . VAL A 1 90 ? -4.897 6.515 -0.148 1.00 87.81 90 VAL A N 1
ATOM 661 C CA . VAL A 1 90 ? -3.505 6.525 -0.632 1.00 87.81 90 VAL A CA 1
ATOM 662 C C . VAL A 1 90 ? -3.392 5.653 -1.881 1.00 87.81 90 VAL A C 1
ATOM 664 O O . VAL A 1 90 ? -2.859 6.097 -2.894 1.00 87.81 90 VAL A O 1
ATOM 667 N N . ALA A 1 91 ? -3.980 4.454 -1.853 1.00 88.25 91 ALA A N 1
ATOM 668 C CA . ALA A 1 91 ? -4.003 3.542 -2.995 1.00 88.25 91 ALA A CA 1
ATOM 669 C C . ALA A 1 91 ? -4.599 4.190 -4.258 1.00 88.25 91 ALA A C 1
ATOM 671 O O . ALA A 1 91 ? -4.034 4.075 -5.346 1.00 88.25 91 ALA A O 1
ATOM 672 N N . THR A 1 92 ? -5.701 4.928 -4.104 1.00 86.31 92 THR A N 1
ATOM 673 C CA . THR A 1 92 ? -6.380 5.624 -5.207 1.00 86.31 92 THR A CA 1
ATOM 674 C C . THR A 1 92 ? -5.516 6.732 -5.810 1.00 86.31 92 THR A C 1
ATOM 676 O O . THR A 1 92 ? -5.444 6.847 -7.032 1.00 86.31 92 THR A O 1
ATOM 679 N N . GLN A 1 93 ? -4.813 7.514 -4.982 1.00 88.25 93 GLN A N 1
ATOM 680 C CA . GLN A 1 93 ? -3.886 8.552 -5.460 1.00 88.25 93 GLN A CA 1
ATOM 681 C C . GLN A 1 93 ? -2.739 7.969 -6.291 1.00 88.25 93 GLN A C 1
ATOM 683 O O . GLN A 1 93 ? -2.267 8.597 -7.234 1.00 88.25 93 GLN A O 1
ATOM 688 N N . TRP A 1 94 ? -2.326 6.748 -5.961 1.00 86.88 94 TRP A N 1
ATOM 689 C CA . TRP A 1 94 ? -1.253 6.028 -6.639 1.00 86.88 94 TRP A CA 1
ATOM 690 C C . TRP A 1 94 ? -1.741 5.117 -7.770 1.00 86.88 94 TRP A C 1
ATOM 692 O O . TRP A 1 94 ? -0.945 4.368 -8.336 1.00 86.88 94 TRP A O 1
ATOM 702 N N . HIS A 1 95 ? -3.034 5.176 -8.111 1.00 87.19 95 HIS A N 1
ATOM 703 C CA . HIS A 1 95 ? -3.667 4.315 -9.112 1.00 87.19 95 HIS A CA 1
ATOM 704 C C . HIS A 1 95 ? -3.364 2.820 -8.898 1.00 87.19 95 HIS A C 1
ATOM 706 O O . HIS A 1 95 ? -3.190 2.065 -9.857 1.00 87.19 95 HIS A O 1
ATOM 712 N N . ALA A 1 96 ? -3.276 2.395 -7.635 1.00 87.50 96 ALA A N 1
ATOM 713 C CA . ALA A 1 96 ? -3.042 1.004 -7.283 1.00 87.50 96 ALA A CA 1
ATOM 714 C C . ALA A 1 96 ? -4.233 0.137 -7.721 1.00 87.50 96 ALA A C 1
ATOM 716 O O . ALA A 1 96 ? -5.398 0.526 -7.588 1.00 87.50 96 ALA A O 1
ATOM 717 N N . ALA A 1 97 ? -3.939 -1.052 -8.240 1.00 87.12 97 ALA A N 1
ATOM 718 C CA . ALA A 1 97 ? -4.969 -1.978 -8.691 1.00 87.12 97 ALA A CA 1
ATOM 719 C C . ALA A 1 97 ? -5.632 -2.655 -7.489 1.00 87.12 97 ALA A C 1
ATOM 721 O O . ALA A 1 97 ? -4.963 -2.935 -6.499 1.00 87.12 97 ALA A O 1
ATOM 722 N N . GLU A 1 98 ? -6.930 -2.941 -7.578 1.00 87.12 98 GLU A N 1
ATOM 723 C CA . GLU A 1 98 ? -7.588 -3.836 -6.623 1.00 87.12 98 GLU A CA 1
ATOM 724 C C . GLU A 1 98 ? -6.962 -5.232 -6.698 1.00 87.12 98 GLU A C 1
ATOM 726 O O . GLU A 1 98 ? -6.691 -5.747 -7.788 1.00 87.12 98 GLU A O 1
ATOM 731 N N . CYS A 1 99 ? -6.738 -5.851 -5.544 1.00 85.12 99 CYS A N 1
ATOM 732 C CA . CYS A 1 99 ? -6.239 -7.212 -5.467 1.00 85.12 99 CYS A CA 1
ATOM 733 C C . CYS A 1 99 ? -6.625 -7.899 -4.161 1.00 85.12 99 CYS A C 1
ATOM 735 O O . CYS A 1 99 ? -7.215 -7.305 -3.260 1.00 85.12 99 CYS A O 1
ATOM 737 N N . ASP A 1 100 ? -6.303 -9.186 -4.083 1.00 83.50 100 ASP A N 1
ATOM 738 C CA . ASP A 1 100 ? -6.556 -9.981 -2.894 1.00 83.50 100 ASP A CA 1
ATOM 739 C C . ASP A 1 100 ? -5.648 -9.569 -1.730 1.00 83.50 100 ASP A C 1
ATOM 741 O O . ASP A 1 100 ? -4.521 -9.089 -1.909 1.00 83.50 100 ASP A O 1
ATOM 745 N N . GLN A 1 101 ? -6.144 -9.809 -0.515 1.00 83.25 101 GLN A N 1
ATOM 746 C CA . GLN A 1 101 ? -5.349 -9.685 0.697 1.00 83.25 101 GLN A CA 1
ATOM 747 C C . GLN A 1 101 ? -4.105 -10.584 0.591 1.00 83.25 101 GLN A C 1
ATOM 749 O O . GLN A 1 101 ? -4.244 -11.782 0.321 1.00 83.25 101 GLN A O 1
ATOM 754 N N . PRO A 1 102 ? -2.892 -10.053 0.826 1.00 83.06 102 PRO A N 1
ATOM 755 C CA . PRO A 1 102 ? -1.689 -10.866 0.745 1.00 83.06 102 PRO A CA 1
ATOM 756 C C . PRO A 1 102 ? -1.637 -11.850 1.923 1.00 83.06 102 PRO A C 1
ATOM 758 O O . PRO A 1 102 ? -2.222 -11.601 2.972 1.00 83.06 102 PRO A O 1
ATOM 761 N N . SER A 1 103 ? -0.958 -12.988 1.791 1.00 78.62 103 SER A N 1
ATOM 762 C CA . SER A 1 103 ? -0.838 -13.927 2.912 1.00 78.62 103 SER A CA 1
ATOM 763 C C . SER A 1 103 ? 0.342 -13.539 3.808 1.00 78.62 103 SER A C 1
ATOM 765 O O . SER A 1 103 ? 1.428 -13.211 3.331 1.00 78.62 103 SER A O 1
ATOM 767 N N . SER A 1 104 ? 0.159 -13.598 5.130 1.00 72.38 104 SER A N 1
ATOM 768 C CA . SER A 1 104 ? 1.214 -13.270 6.103 1.00 72.38 104 SER A CA 1
ATOM 769 C C . SER A 1 104 ? 2.428 -14.210 6.046 1.00 72.38 104 SER A C 1
ATOM 771 O O . SER A 1 104 ? 3.446 -13.927 6.675 1.00 72.38 104 SER A O 1
ATOM 773 N N . ALA A 1 105 ? 2.353 -15.307 5.284 1.00 66.81 105 ALA A N 1
ATOM 774 C CA . ALA A 1 105 ? 3.456 -16.238 5.066 1.00 66.81 105 ALA A CA 1
ATOM 775 C C . ALA A 1 105 ? 4.409 -15.824 3.924 1.00 66.81 105 ALA A C 1
ATOM 777 O O . ALA A 1 105 ? 5.511 -16.364 3.839 1.00 66.81 105 ALA A O 1
ATOM 778 N N . ASP A 1 106 ? 4.029 -14.868 3.071 1.00 67.38 106 ASP A N 1
ATOM 779 C CA . ASP A 1 106 ? 4.723 -14.550 1.812 1.00 67.38 106 ASP A CA 1
ATOM 780 C C . ASP A 1 106 ? 5.906 -13.578 1.968 1.00 67.38 106 ASP A C 1
ATOM 782 O O . ASP A 1 106 ? 6.158 -12.753 1.099 1.00 67.38 106 ASP A O 1
ATOM 786 N N . GLY A 1 107 ? 6.639 -13.614 3.086 1.00 77.88 107 GLY A N 1
ATOM 787 C CA . GLY A 1 107 ? 7.825 -12.756 3.263 1.00 77.88 107 GLY A CA 1
ATOM 788 C C . GLY A 1 107 ? 7.525 -11.248 3.228 1.00 77.88 107 GLY A C 1
ATOM 789 O O . GLY A 1 107 ? 8.393 -10.436 2.902 1.00 77.88 107 GLY A O 1
ATOM 790 N N . LEU A 1 108 ? 6.287 -10.868 3.541 1.00 86.75 108 LEU A N 1
ATOM 791 C CA . LEU A 1 108 ? 5.845 -9.483 3.636 1.00 86.75 108 LEU A CA 1
ATOM 792 C C . LEU A 1 108 ? 6.580 -8.751 4.767 1.00 86.75 108 LEU A C 1
ATOM 794 O O . LEU A 1 108 ? 6.802 -9.288 5.850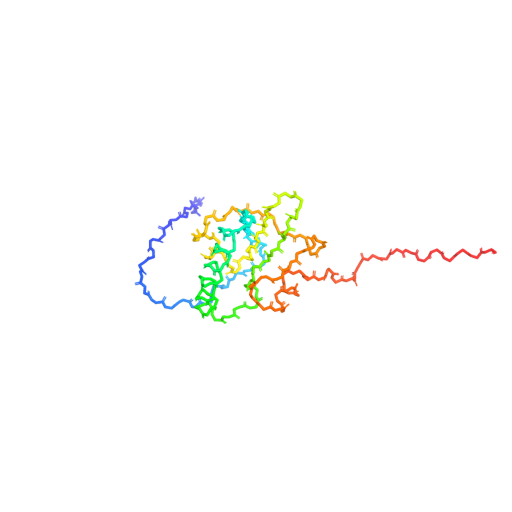 1.00 86.75 108 LEU A O 1
ATOM 798 N N . SER A 1 109 ? 6.914 -7.489 4.529 1.00 87.75 109 SER A N 1
ATOM 799 C CA . SER A 1 109 ? 7.460 -6.564 5.523 1.00 87.75 109 SER A CA 1
ATOM 800 C C . SER A 1 109 ? 6.534 -5.361 5.665 1.00 87.75 109 SER A C 1
ATOM 802 O O . SER A 1 109 ? 6.015 -4.872 4.665 1.00 87.75 109 SER A O 1
ATOM 804 N N . LEU A 1 110 ? 6.334 -4.859 6.882 1.00 89.12 110 LEU A N 1
ATOM 805 C CA . LEU A 1 110 ? 5.608 -3.607 7.094 1.00 89.12 110 LEU A CA 1
ATOM 806 C C . LEU A 1 110 ? 6.477 -2.448 6.596 1.00 89.12 110 LEU A C 1
ATOM 808 O O . LEU A 1 110 ? 7.616 -2.303 7.038 1.00 89.12 110 LEU A O 1
ATOM 812 N N . LEU A 1 111 ? 5.968 -1.670 5.639 1.00 89.19 111 LEU A N 1
ATOM 813 C CA . LEU A 1 111 ? 6.647 -0.473 5.145 1.00 89.19 111 LEU A CA 1
ATOM 814 C C . LEU A 1 111 ? 6.177 0.769 5.904 1.00 89.19 111 LEU A C 1
ATOM 816 O O . LEU A 1 111 ? 7.005 1.591 6.280 1.00 89.19 111 LEU A O 1
ATOM 820 N N . LEU A 1 112 ? 4.861 0.901 6.102 1.00 90.06 112 LEU A N 1
ATOM 821 C CA . LEU A 1 112 ? 4.216 2.071 6.704 1.00 90.06 112 LEU A CA 1
ATOM 822 C C . LEU A 1 112 ? 3.021 1.632 7.552 1.00 90.06 112 LEU A C 1
ATOM 824 O O . LEU A 1 112 ? 2.316 0.699 7.165 1.00 90.06 112 LEU A O 1
ATOM 828 N N . GLY A 1 113 ? 2.771 2.330 8.657 1.00 88.31 113 GLY A N 1
ATOM 829 C CA . GLY A 1 113 ? 1.704 2.023 9.612 1.00 88.31 113 GLY A CA 1
ATOM 830 C C . GLY A 1 113 ? 2.242 1.496 10.941 1.00 88.31 113 GLY A C 1
ATOM 831 O O . GLY A 1 113 ? 3.449 1.505 11.182 1.00 88.31 113 GLY A O 1
ATOM 832 N N . ASP A 1 114 ? 1.330 1.056 11.801 1.00 87.56 114 ASP A N 1
ATOM 833 C CA . ASP A 1 114 ? 1.655 0.548 13.135 1.00 87.56 114 ASP A CA 1
ATOM 834 C C . ASP A 1 114 ? 1.985 -0.957 13.109 1.00 87.56 114 ASP A C 1
ATOM 836 O O . ASP A 1 114 ? 1.388 -1.721 12.348 1.00 87.56 114 ASP A O 1
ATOM 840 N N . ASP A 1 115 ? 2.909 -1.421 13.955 1.00 85.25 115 ASP A N 1
ATOM 841 C CA . ASP A 1 115 ? 3.218 -2.853 14.092 1.00 85.25 115 ASP A CA 1
ATOM 842 C C . ASP A 1 115 ? 1.993 -3.677 14.538 1.00 85.25 115 ASP A C 1
ATOM 844 O O . ASP A 1 115 ? 1.866 -4.858 14.193 1.00 85.25 115 ASP A O 1
ATOM 848 N N . GLU A 1 116 ? 1.050 -3.069 15.266 1.00 86.19 116 GLU A N 1
ATOM 849 C CA . GLU A 1 116 ? -0.217 -3.702 15.631 1.00 86.19 116 GLU A CA 1
ATOM 850 C C . GLU A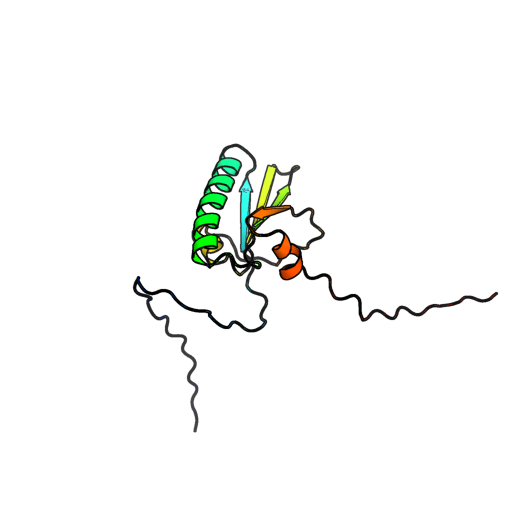 1 116 ? -1.123 -3.972 14.421 1.00 86.19 116 GLU A C 1
ATOM 852 O O . GLU A 1 116 ? -1.959 -4.883 14.490 1.00 86.19 116 GLU A O 1
ATOM 857 N N . ALA A 1 117 ? -0.900 -3.303 13.281 1.00 86.25 117 ALA A N 1
ATOM 858 C CA . ALA A 1 117 ? -1.619 -3.568 12.036 1.00 86.25 117 ALA A CA 1
ATOM 859 C C . ALA A 1 117 ? -1.486 -5.031 11.600 1.00 86.25 117 ALA A C 1
ATOM 861 O O . ALA A 1 117 ? -2.440 -5.604 11.076 1.00 86.25 117 ALA A O 1
ATOM 862 N N . TRP A 1 118 ? -0.352 -5.686 11.885 1.00 85.38 118 TRP A N 1
ATOM 863 C CA . TRP A 1 118 ? -0.192 -7.122 11.637 1.00 85.38 118 TRP A CA 1
ATOM 864 C C . TRP A 1 118 ? -1.252 -7.957 12.346 1.00 85.38 118 TRP A C 1
ATOM 866 O O . TRP A 1 118 ? -1.789 -8.895 11.764 1.00 85.38 118 TRP A O 1
ATOM 876 N N . ARG A 1 119 ? -1.569 -7.624 13.600 1.00 83.81 119 ARG A N 1
ATOM 877 C CA . ARG A 1 119 ? -2.541 -8.378 14.403 1.00 83.81 119 ARG A CA 1
ATOM 878 C C . ARG A 1 119 ? -3.973 -8.099 13.972 1.00 83.81 119 ARG A C 1
ATOM 880 O O . ARG A 1 119 ? -4.805 -8.999 14.048 1.00 83.81 119 ARG A O 1
ATOM 887 N N . VAL A 1 120 ? -4.249 -6.864 13.555 1.00 84.50 120 VAL A N 1
ATOM 888 C CA . VAL A 1 120 ? -5.586 -6.422 13.142 1.00 84.50 120 VAL A CA 1
ATOM 889 C C . VAL A 1 120 ? -5.922 -6.922 11.737 1.00 84.50 120 VAL A C 1
ATOM 891 O O . VAL A 1 120 ? -7.017 -7.435 11.519 1.00 84.50 120 VAL A O 1
ATOM 894 N N . LEU A 1 121 ? -4.976 -6.819 10.801 1.00 82.94 121 LEU A N 1
ATOM 895 C CA . LEU A 1 121 ? -5.170 -7.170 9.392 1.00 82.94 121 LEU A CA 1
ATOM 896 C C . LEU A 1 121 ? -4.890 -8.648 9.108 1.00 82.94 121 LEU A C 1
ATOM 898 O O . LEU A 1 121 ? -5.560 -9.237 8.263 1.00 82.94 121 LEU A O 1
ATOM 902 N N . PHE A 1 122 ? -3.959 -9.269 9.835 1.00 83.88 122 PHE A N 1
ATOM 903 C CA . PHE A 1 122 ? -3.663 -10.703 9.748 1.00 83.88 122 PHE A CA 1
ATOM 904 C C . PHE A 1 122 ? -3.912 -11.392 11.091 1.00 83.88 122 PHE A C 1
ATOM 906 O O . PHE A 1 122 ? -2.979 -11.928 11.702 1.00 83.88 122 PHE A O 1
ATOM 913 N N . PRO A 1 123 ? -5.166 -11.404 11.582 1.00 77.94 123 PRO A N 1
ATOM 914 C CA . PRO A 1 123 ? -5.475 -12.129 12.797 1.00 77.94 123 PRO A CA 1
ATOM 915 C C . PRO A 1 123 ? -5.141 -13.602 12.567 1.00 77.94 123 PRO A C 1
ATOM 917 O O . PRO A 1 123 ? -5.606 -14.219 11.604 1.00 77.94 123 PRO A O 1
ATOM 920 N N . VAL A 1 124 ? -4.327 -14.181 13.455 1.00 64.00 124 VAL A N 1
ATOM 921 C CA . VAL A 1 124 ? -4.155 -15.635 13.467 1.00 64.00 124 VAL A CA 1
ATOM 922 C C . VAL A 1 124 ? -5.563 -16.219 13.600 1.00 64.00 124 VAL A C 1
ATOM 924 O O . VAL A 1 124 ? -6.295 -15.795 14.505 1.00 64.00 124 VAL A O 1
ATOM 927 N N . PRO A 1 125 ? -5.995 -17.137 12.715 1.00 55.88 125 PRO A N 1
ATOM 928 C CA . PRO A 1 125 ? -7.275 -17.793 12.904 1.00 55.88 125 PRO A CA 1
ATOM 929 C C . PRO A 1 125 ? -7.215 -18.426 14.287 1.00 55.88 125 PRO A C 1
ATOM 931 O O . PRO A 1 125 ? -6.327 -19.239 14.549 1.00 55.88 125 PRO A O 1
ATOM 934 N N . ALA A 1 126 ? -8.088 -17.975 15.193 1.00 47.75 126 ALA A N 1
ATOM 935 C CA . ALA A 1 126 ? -8.105 -18.441 16.568 1.00 47.75 126 ALA A CA 1
ATOM 936 C C . ALA A 1 126 ? -8.126 -19.970 16.527 1.00 47.75 126 ALA A C 1
ATOM 938 O O . ALA A 1 126 ? -9.102 -20.571 16.074 1.00 47.75 126 ALA A O 1
ATOM 939 N N . ALA A 1 127 ? -7.008 -20.594 16.901 1.00 46.59 127 ALA A N 1
ATOM 940 C CA . ALA A 1 127 ? -6.852 -22.035 16.880 1.00 46.59 127 ALA A CA 1
ATOM 941 C C . ALA A 1 127 ? -7.887 -22.624 17.842 1.00 46.59 127 ALA A C 1
ATOM 943 O O . ALA A 1 127 ? -7.705 -22.650 19.056 1.00 46.59 127 ALA A O 1
ATOM 944 N N . GLY A 1 128 ? -9.018 -23.027 17.276 1.00 46.50 128 GLY A N 1
ATOM 945 C CA . GLY A 1 128 ? -10.210 -23.358 18.034 1.00 46.50 128 GLY A CA 1
ATOM 946 C C . GLY A 1 128 ? -11.264 -24.044 17.182 1.00 46.50 128 GLY A C 1
ATOM 947 O O . GLY A 1 128 ? -12.437 -23.752 17.362 1.00 46.50 128 GLY A O 1
ATOM 948 N N . SER A 1 129 ? -10.861 -24.915 16.245 1.00 48.34 129 SER A N 1
ATOM 949 C CA . SER A 1 129 ? -11.662 -26.041 15.720 1.00 48.34 129 SER A CA 1
ATOM 950 C C . SER A 1 129 ? -10.865 -26.889 14.716 1.00 48.34 129 SER A C 1
ATOM 952 O O . SER A 1 129 ? -11.196 -26.972 13.540 1.00 48.34 129 SER A O 1
ATOM 954 N N . GLN A 1 130 ? -9.830 -27.590 15.181 1.00 43.81 130 GLN A N 1
ATOM 955 C CA . GLN A 1 130 ? -9.478 -28.869 14.560 1.00 43.81 130 GLN A CA 1
ATOM 956 C C . GLN A 1 130 ? -9.210 -29.888 15.663 1.00 43.81 130 GLN A C 1
ATOM 958 O O . GLN A 1 130 ? -8.087 -30.095 16.116 1.00 43.81 130 GLN A O 1
ATOM 963 N N . ALA A 1 131 ? -10.288 -30.524 16.117 1.00 50.94 131 ALA A N 1
ATOM 964 C CA . ALA A 1 131 ? -10.210 -31.796 16.810 1.00 50.94 131 ALA A CA 1
ATOM 965 C C . ALA A 1 131 ? -9.694 -32.850 15.815 1.00 50.94 131 ALA A C 1
ATOM 967 O O . ALA A 1 131 ? -10.477 -33.576 15.209 1.00 50.94 131 ALA A O 1
ATOM 968 N N . VAL A 1 132 ? -8.376 -32.927 15.608 1.00 52.34 132 VAL A N 1
ATOM 969 C CA . VAL A 1 132 ? -7.776 -34.118 15.002 1.00 52.34 132 VAL A CA 1
ATOM 970 C C . VAL A 1 132 ? -7.530 -35.110 16.135 1.00 52.34 132 VAL A C 1
ATOM 972 O O . VAL A 1 132 ? -6.774 -34.861 17.075 1.00 52.34 132 VAL A O 1
ATOM 975 N N . GLY A 1 133 ? -8.309 -36.189 16.120 1.00 46.19 133 GLY A N 1
ATOM 976 C CA . GLY A 1 133 ? -8.366 -37.164 17.196 1.00 46.19 133 GLY A CA 1
ATOM 977 C C . GLY A 1 133 ? -6.992 -37.741 17.532 1.00 46.19 133 GLY A C 1
ATOM 978 O O . GLY A 1 133 ? -6.270 -38.228 16.664 1.00 46.19 133 GLY A O 1
ATOM 979 N N . ARG A 1 134 ? -6.663 -37.754 18.828 1.00 53.88 134 ARG A N 1
ATOM 980 C CA . ARG A 1 134 ? -5.648 -38.648 19.393 1.00 53.88 134 ARG A CA 1
ATOM 981 C C . ARG A 1 134 ? -6.024 -40.083 19.025 1.00 53.88 134 ARG A C 1
ATOM 983 O O . ARG A 1 134 ? -6.893 -40.666 19.668 1.00 53.88 134 ARG A O 1
ATOM 990 N N . GLN A 1 135 ? -5.347 -40.688 18.056 1.00 52.84 135 GLN A N 1
ATOM 991 C CA . GLN A 1 135 ? -5.252 -42.144 18.034 1.00 52.84 135 GLN A CA 1
ATOM 992 C C . GLN A 1 135 ? -4.085 -42.555 18.925 1.00 52.84 135 GLN A C 1
ATOM 994 O O . GLN A 1 135 ? -2.930 -42.594 18.511 1.00 52.84 135 GLN A O 1
ATOM 999 N N . ILE A 1 136 ? -4.407 -42.850 20.184 1.00 54.25 136 ILE A N 1
ATOM 1000 C CA . ILE A 1 136 ? -3.526 -43.618 21.059 1.00 54.25 136 ILE A CA 1
ATOM 1001 C C . ILE A 1 136 ? -3.497 -45.044 20.504 1.00 54.25 136 ILE A C 1
ATOM 1003 O O . ILE A 1 136 ? -4.485 -45.772 20.593 1.00 54.25 136 ILE A O 1
ATOM 1007 N N . LYS A 1 137 ? -2.374 -45.443 19.902 1.00 56.72 137 LYS A N 1
ATOM 1008 C CA . LYS A 1 137 ? -2.132 -46.834 19.518 1.00 56.72 137 LYS A CA 1
ATOM 1009 C C . LYS A 1 137 ? -1.457 -47.543 20.689 1.00 56.72 137 LYS A C 1
ATOM 1011 O O . LYS A 1 137 ? -0.249 -47.457 20.855 1.00 56.72 137 LYS A O 1
ATOM 1016 N N . VAL A 1 138 ? -2.260 -48.222 21.503 1.00 58.47 138 VAL A N 1
ATOM 1017 C CA . VAL A 1 138 ? -1.784 -49.284 22.397 1.00 58.47 138 VAL A CA 1
ATOM 1018 C C . VAL A 1 138 ? -1.508 -50.528 21.557 1.00 58.47 138 VAL A C 1
ATOM 1020 O O . VAL A 1 138 ? -2.439 -51.049 20.944 1.00 58.47 138 VAL A O 1
ATOM 1023 N N . ARG A 1 139 ? -0.250 -50.976 21.507 1.00 57.69 139 ARG A N 1
ATOM 1024 C CA . ARG A 1 139 ? 0.167 -52.381 21.371 1.00 57.69 139 ARG A CA 1
ATOM 1025 C C . ARG A 1 139 ? 1.575 -52.551 21.911 1.00 57.69 139 ARG A C 1
ATOM 1027 O O . ARG A 1 139 ? 2.396 -51.649 21.643 1.00 57.69 139 ARG A O 1
#

Secondary structure (DSSP, 8-state):
--------------S----------S--PPEEEEEEESSHHHHHHHHHHHHHHHHHHHHTT--TT--EEEEEETTTTEEEEEE-GGGHHHHHHTTPEEEPPPPTTS--EEEES-TTHHHHHSPPP-S------------

Radius of gyration: 20.41 Å; chains: 1; bounding box: 64×74×33 Å